Protein AF-A0A6J4L066-F1 (afdb_monomer)

pLDDT: mean 87.11, std 13.96, range [34.69, 97.56]

Structure (mmCIF, N/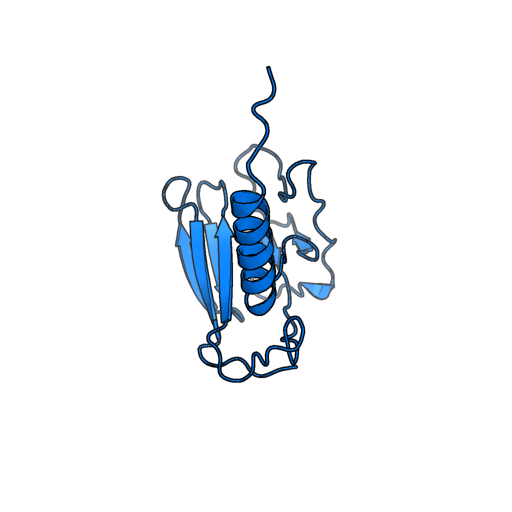CA/C/O backbone):
data_AF-A0A6J4L066-F1
#
_entry.id   AF-A0A6J4L066-F1
#
loop_
_atom_site.group_PDB
_atom_site.id
_atom_site.type_symbol
_atom_site.label_atom_id
_atom_site.label_alt_id
_atom_site.label_comp_id
_atom_site.label_asym_id
_atom_site.label_entity_id
_atom_site.label_seq_id
_atom_site.pdbx_PDB_ins_code
_atom_site.Cartn_x
_atom_site.Cartn_y
_atom_site.Cartn_z
_atom_site.occupancy
_atom_site.B_iso_or_equiv
_atom_site.auth_seq_id
_atom_site.auth_comp_id
_atom_site.auth_asym_id
_atom_site.auth_atom_id
_atom_site.pdbx_PDB_model_num
ATOM 1 N N . MET A 1 1 ? 0.207 39.015 -2.445 1.00 34.69 1 MET A N 1
ATOM 2 C CA . MET A 1 1 ? -1.088 39.272 -1.780 1.00 34.69 1 MET A CA 1
ATOM 3 C C . MET A 1 1 ? -1.574 37.944 -1.227 1.00 34.69 1 MET A C 1
ATOM 5 O O . MET A 1 1 ? -2.080 37.131 -1.986 1.00 34.69 1 MET A O 1
ATOM 9 N N . SER A 1 2 ? -1.302 37.670 0.048 1.00 44.25 2 SER A N 1
ATOM 10 C CA . SER A 1 2 ? -1.732 36.430 0.701 1.00 44.25 2 SER A CA 1
ATOM 11 C C . SER A 1 2 ? -3.169 36.623 1.165 1.00 44.25 2 SER A C 1
ATOM 13 O O . SER A 1 2 ? -3.417 37.445 2.044 1.00 44.25 2 SER A O 1
ATOM 15 N N . ALA A 1 3 ? -4.117 35.931 0.535 1.00 47.22 3 ALA A N 1
ATOM 16 C CA . ALA A 1 3 ? -5.494 35.919 1.004 1.0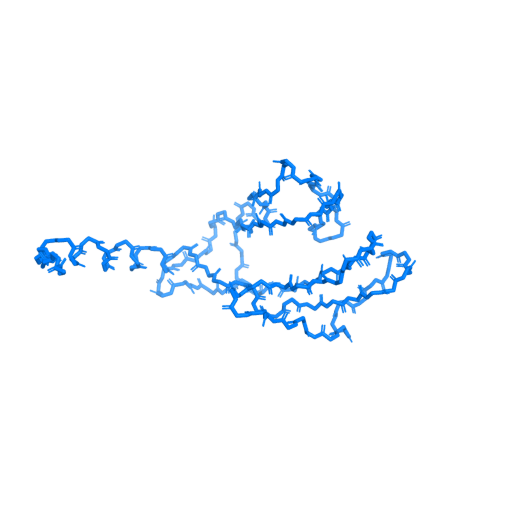0 47.22 3 ALA A CA 1
ATOM 17 C C . ALA A 1 3 ? -5.521 35.301 2.410 1.00 47.22 3 ALA A C 1
ATOM 19 O O . ALA A 1 3 ? -5.076 34.171 2.614 1.00 47.22 3 ALA A O 1
ATOM 20 N N . SER A 1 4 ? -5.995 36.070 3.385 1.00 54.59 4 SER A N 1
ATOM 21 C CA . SER A 1 4 ? -6.226 35.624 4.753 1.00 54.59 4 SER A CA 1
ATOM 22 C C . SER A 1 4 ? -7.329 34.567 4.746 1.00 54.59 4 SER A C 1
ATOM 24 O O . SER A 1 4 ? -8.495 34.857 4.488 1.00 54.59 4 SER A O 1
ATOM 26 N N . VAL A 1 5 ? -6.938 33.319 4.992 1.00 55.41 5 VAL A N 1
ATOM 27 C CA . VAL A 1 5 ? -7.853 32.179 5.078 1.00 55.41 5 VAL A CA 1
ATOM 28 C C . VAL A 1 5 ? -8.719 32.327 6.332 1.00 55.41 5 VAL A C 1
ATOM 30 O O . VAL A 1 5 ? -8.214 32.549 7.432 1.00 55.41 5 VAL A O 1
ATOM 33 N N . SER A 1 6 ? -10.035 32.222 6.162 1.00 55.47 6 SER A N 1
ATOM 34 C CA . SER A 1 6 ? -11.039 32.409 7.212 1.00 55.47 6 SER A CA 1
ATOM 35 C C . SER A 1 6 ? -10.876 31.395 8.363 1.00 55.47 6 SER A C 1
ATOM 37 O O . SER A 1 6 ? -10.497 30.245 8.122 1.00 55.47 6 SER A O 1
ATOM 39 N N . PRO A 1 7 ? -11.248 31.737 9.611 1.00 57.25 7 PRO A N 1
ATOM 40 C CA . PRO A 1 7 ? -11.129 30.831 10.762 1.00 57.25 7 PRO A CA 1
ATOM 41 C C . PRO A 1 7 ? -11.963 29.540 10.635 1.00 57.25 7 PRO A C 1
ATOM 43 O O . PRO A 1 7 ? -11.574 28.503 11.169 1.00 57.25 7 PRO A O 1
ATOM 46 N N . ALA A 1 8 ? -13.065 29.556 9.875 1.00 60.62 8 ALA A N 1
ATOM 47 C CA . ALA A 1 8 ? -13.871 28.362 9.600 1.00 60.62 8 ALA A CA 1
ATOM 48 C C . ALA A 1 8 ? -13.115 27.300 8.771 1.00 60.62 8 ALA A C 1
ATOM 50 O O . ALA A 1 8 ? -13.224 26.106 9.044 1.00 60.62 8 ALA A O 1
ATOM 51 N N . SER A 1 9 ? -12.298 27.725 7.802 1.00 62.34 9 SER A N 1
ATOM 52 C CA . SER A 1 9 ? -11.484 26.840 6.953 1.00 62.34 9 SER A CA 1
ATOM 53 C C . SER A 1 9 ? -10.377 26.124 7.735 1.00 62.34 9 SER A C 1
ATOM 55 O O . SER A 1 9 ? -10.104 24.954 7.473 1.00 62.34 9 SER A O 1
ATOM 57 N N . ASN A 1 10 ? -9.794 26.778 8.747 1.00 66.25 10 ASN A N 1
ATOM 58 C CA . ASN A 1 10 ? -8.767 26.163 9.597 1.00 66.25 10 ASN A CA 1
ATOM 59 C C . ASN A 1 10 ? -9.331 25.003 10.437 1.00 66.25 10 ASN A C 1
ATOM 61 O O . ASN A 1 10 ? -8.661 23.984 10.607 1.00 66.25 10 ASN A O 1
ATOM 65 N N . ASN A 1 11 ? -10.584 25.110 10.891 1.00 82.38 11 ASN A N 1
ATOM 66 C CA . ASN A 1 11 ? -11.250 24.044 11.643 1.00 82.38 11 ASN A CA 1
ATOM 67 C C . ASN A 1 11 ? -11.562 22.814 10.778 1.00 82.38 11 ASN A C 1
ATOM 69 O O . ASN A 1 11 ? -11.467 21.687 11.266 1.00 82.38 11 ASN A O 1
ATOM 73 N N . ILE A 1 12 ? -11.890 23.004 9.495 1.00 91.44 12 ILE A N 1
ATOM 74 C CA . ILE A 1 12 ? -12.147 21.890 8.570 1.00 91.44 12 ILE A CA 1
ATOM 75 C C . ILE A 1 12 ? -10.853 21.122 8.297 1.00 91.44 12 ILE A C 1
ATOM 77 O O . ILE A 1 12 ? -10.830 19.910 8.485 1.00 91.44 12 ILE A O 1
ATOM 81 N N . SER A 1 13 ? -9.763 21.805 7.933 1.00 91.25 13 SER A N 1
ATOM 82 C CA . SER A 1 13 ? -8.478 21.144 7.658 1.00 91.25 13 SER A CA 1
ATOM 83 C C . SER A 1 13 ? -7.951 20.374 8.869 1.00 91.25 13 SER A C 1
ATOM 85 O O . SER A 1 13 ? -7.535 19.225 8.732 1.00 91.25 13 SER A O 1
ATOM 87 N N . ALA A 1 14 ? -8.037 20.961 10.067 1.00 91.19 14 ALA A N 1
ATOM 88 C CA . ALA A 1 14 ? -7.643 20.287 11.303 1.00 91.19 14 ALA A CA 1
ATOM 89 C C . ALA A 1 14 ? -8.518 19.057 11.599 1.00 91.19 14 ALA A C 1
ATOM 91 O O . ALA A 1 14 ? -8.012 18.019 12.026 1.00 91.19 14 ALA A O 1
ATOM 92 N N . THR A 1 15 ? -9.825 19.146 11.338 1.00 93.81 15 THR A N 1
ATOM 93 C CA . THR A 1 15 ? -10.750 18.019 11.521 1.00 93.81 15 THR A CA 1
ATOM 94 C C . THR A 1 15 ? -10.476 16.904 10.516 1.00 93.81 15 THR A C 1
ATOM 96 O O . THR A 1 15 ? -10.421 15.741 10.903 1.00 93.81 15 THR A O 1
ATOM 99 N N . VAL A 1 16 ? -10.250 17.238 9.243 1.00 94.06 16 VAL A N 1
ATOM 100 C CA . VAL A 1 16 ? -9.897 16.266 8.197 1.00 94.06 16 VAL A CA 1
ATOM 101 C C . VAL A 1 16 ? -8.599 15.550 8.545 1.00 94.06 16 VAL A C 1
ATOM 103 O O . VAL A 1 16 ? -8.537 14.328 8.456 1.00 94.06 16 VAL A O 1
ATOM 106 N N . GLU A 1 17 ? -7.584 16.287 8.991 1.00 93.44 17 GLU A N 1
ATOM 107 C CA . GLU A 1 17 ? -6.307 15.705 9.395 1.00 93.44 17 GLU A CA 1
ATOM 108 C C . GLU A 1 17 ? -6.459 14.795 10.619 1.00 93.44 17 GLU A C 1
ATOM 110 O O . GLU A 1 17 ? -5.933 13.682 10.637 1.00 93.44 17 GLU A O 1
ATOM 115 N N . LYS A 1 18 ? -7.257 15.211 11.611 1.00 93.81 18 LYS A N 1
ATOM 116 C CA . LYS A 1 18 ? -7.599 14.364 12.756 1.00 93.81 18 LYS A CA 1
ATOM 117 C C . LYS A 1 18 ? -8.258 13.060 12.305 1.00 93.81 18 LYS A C 1
ATOM 119 O O . LYS A 1 18 ? -7.834 12.003 12.748 1.00 93.81 18 LYS A O 1
ATOM 124 N N . LEU A 1 19 ? -9.265 13.120 11.432 1.00 94.81 19 LEU A N 1
ATOM 125 C CA . LEU A 1 19 ? -9.974 11.932 10.942 1.00 94.81 19 LEU A CA 1
ATOM 126 C C . LEU A 1 19 ? -9.074 11.026 10.093 1.00 94.81 19 LEU A C 1
ATOM 128 O O . LEU A 1 19 ? -9.138 9.805 10.222 1.00 94.81 19 LEU A O 1
ATOM 132 N N . ARG A 1 20 ? -8.201 11.612 9.265 1.00 95.12 20 ARG A N 1
ATOM 133 C CA . ARG A 1 20 ? -7.229 10.871 8.453 1.00 95.12 20 ARG A CA 1
ATOM 134 C C . ARG A 1 20 ? -6.326 10.011 9.333 1.00 95.12 20 ARG A C 1
ATOM 136 O O . ARG A 1 20 ? -6.204 8.814 9.090 1.00 95.12 20 ARG A O 1
ATOM 143 N N . ARG A 1 21 ? -5.787 10.590 10.406 1.00 95.25 21 ARG A N 1
ATOM 144 C CA . ARG A 1 21 ? -4.906 9.894 11.357 1.00 95.25 21 ARG A CA 1
ATOM 145 C C . ARG A 1 21 ? -5.562 8.712 12.072 1.00 95.25 21 ARG A C 1
ATOM 147 O O . ARG A 1 21 ? -4.859 7.801 12.480 1.00 95.25 21 ARG A O 1
ATOM 154 N N . LEU A 1 22 ? -6.891 8.67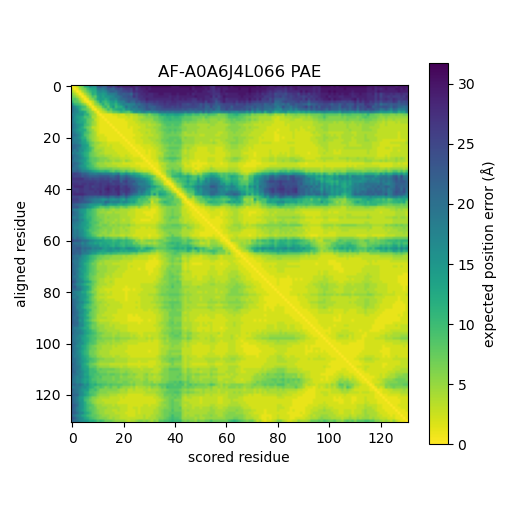7 12.193 1.00 95.75 22 LEU A N 1
ATOM 155 C CA . LEU A 1 22 ? -7.602 7.537 12.795 1.00 95.75 22 LEU A CA 1
ATOM 156 C C . LEU A 1 22 ? -7.663 6.303 11.877 1.00 95.75 22 LEU A C 1
ATOM 158 O O . LEU A 1 22 ? -8.101 5.246 12.316 1.00 95.75 22 LEU A O 1
ATOM 162 N N . SER A 1 23 ? -7.279 6.430 10.601 1.00 92.75 23 SER A N 1
ATOM 163 C CA . SER A 1 23 ? -7.448 5.367 9.597 1.00 92.75 23 SER A CA 1
ATOM 164 C C . SER A 1 23 ? -6.269 5.181 8.641 1.00 92.75 23 SER A C 1
ATOM 166 O O . SER A 1 23 ? -6.272 4.228 7.866 1.00 92.75 23 SER A O 1
ATOM 168 N N . GLN A 1 24 ? -5.277 6.075 8.661 1.00 95.25 24 GLN A N 1
ATOM 169 C CA . GLN A 1 24 ? -4.148 6.065 7.731 1.00 95.25 24 GLN A CA 1
ATOM 170 C C . GLN A 1 24 ? -2.828 6.234 8.473 1.00 95.25 24 GLN A C 1
ATOM 172 O O . GLN A 1 24 ? -2.728 7.015 9.419 1.00 95.25 24 GLN A O 1
ATOM 177 N N . VAL A 1 25 ? -1.814 5.524 7.985 1.00 94.69 25 VAL A N 1
ATOM 178 C CA . VAL A 1 25 ? -0.426 5.615 8.433 1.00 94.69 25 VAL A CA 1
ATOM 179 C C . VAL A 1 25 ? 0.453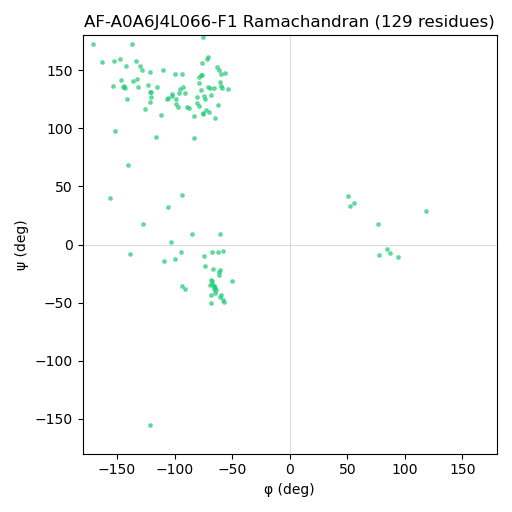 5.729 7.198 1.00 94.69 25 VAL A C 1
ATOM 181 O O . VAL A 1 25 ? 0.242 5.018 6.215 1.00 94.69 25 VAL A O 1
ATOM 184 N N . GLU A 1 26 ? 1.423 6.633 7.247 1.00 93.94 26 GLU A N 1
ATOM 185 C CA . GLU A 1 26 ? 2.476 6.709 6.240 1.00 93.94 26 GLU A CA 1
ATOM 186 C C . GLU A 1 26 ? 3.468 5.567 6.451 1.00 93.94 26 GLU A C 1
ATOM 188 O O . GLU A 1 26 ? 3.973 5.359 7.553 1.00 93.94 26 GLU A O 1
ATOM 193 N N . VAL A 1 27 ? 3.726 4.815 5.385 1.00 94.69 27 VAL A N 1
ATOM 194 C CA . VAL A 1 27 ? 4.544 3.595 5.413 1.00 94.69 27 VAL A CA 1
ATOM 195 C C . VAL A 1 27 ? 5.658 3.609 4.368 1.00 94.69 27 VAL A C 1
ATOM 197 O O . VAL A 1 27 ? 6.189 2.569 3.992 1.00 94.69 27 VAL A O 1
ATOM 200 N N . GLN A 1 28 ? 5.987 4.787 3.837 1.00 93.81 28 GLN A N 1
ATOM 201 C CA . GLN A 1 28 ? 7.069 4.970 2.871 1.00 93.81 28 GLN A CA 1
ATOM 202 C C . GLN A 1 28 ? 8.440 4.727 3.516 1.00 93.81 28 GLN A C 1
ATOM 204 O O . GLN A 1 28 ? 9.364 4.272 2.847 1.00 93.81 28 GLN A O 1
ATOM 209 N N . SER A 1 29 ? 8.583 4.998 4.814 1.00 92.06 29 SER A N 1
ATOM 210 C CA . SER A 1 29 ? 9.769 4.608 5.574 1.00 92.06 29 SER A CA 1
ATOM 2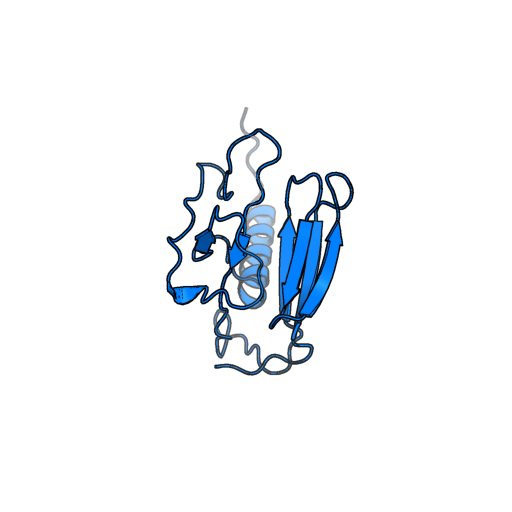11 C C . SER A 1 29 ? 9.735 3.111 5.890 1.00 92.06 29 SER A C 1
ATOM 213 O O . SER A 1 29 ? 8.671 2.550 6.115 1.00 92.06 29 SER A O 1
ATOM 215 N N . GLY A 1 30 ? 10.902 2.462 5.915 1.00 91.56 30 GLY A N 1
ATOM 216 C CA . GLY A 1 30 ? 11.029 1.055 6.325 1.00 91.56 30 GLY A CA 1
ATOM 217 C C . GLY A 1 30 ? 10.996 0.030 5.189 1.00 91.56 30 GLY A C 1
ATOM 218 O O . GLY A 1 30 ? 11.381 -1.120 5.412 1.00 91.56 30 GLY A O 1
ATOM 219 N N . TRP A 1 31 ? 10.645 0.440 3.966 1.00 94.62 31 TRP A N 1
ATOM 220 C CA . TRP A 1 31 ? 10.850 -0.393 2.782 1.00 94.62 31 TRP A CA 1
ATOM 221 C C . TRP A 1 31 ? 12.322 -0.730 2.617 1.00 94.62 31 TRP A C 1
ATOM 223 O O . TRP A 1 31 ? 13.193 0.131 2.729 1.00 94.62 31 TRP A O 1
ATOM 233 N N . ARG A 1 32 ? 12.598 -1.993 2.327 1.00 92.94 32 ARG A N 1
ATOM 234 C CA . ARG A 1 32 ? 13.934 -2.492 2.032 1.00 92.94 32 ARG A CA 1
ATOM 235 C C . ARG A 1 32 ? 14.030 -2.859 0.569 1.00 92.94 32 ARG A C 1
ATOM 237 O O . ARG A 1 32 ? 13.026 -3.251 -0.025 1.00 92.94 32 ARG A O 1
ATOM 244 N N . PHE A 1 33 ? 15.223 -2.740 0.004 1.00 90.88 33 PHE A N 1
ATOM 245 C CA . PHE A 1 33 ? 15.421 -2.935 -1.424 1.00 90.88 33 PHE A CA 1
ATOM 246 C C . PHE A 1 33 ? 16.559 -3.891 -1.751 1.00 90.88 33 PHE A C 1
ATOM 248 O O . PHE A 1 33 ? 17.529 -4.023 -1.004 1.00 90.88 33 PHE A O 1
ATOM 255 N N . CYS A 1 34 ? 16.448 -4.525 -2.912 1.00 86.00 34 CYS A N 1
ATOM 256 C CA . CYS A 1 34 ? 17.529 -5.286 -3.508 1.00 86.00 34 CYS A CA 1
ATOM 257 C C . CYS A 1 34 ? 17.507 -5.141 -5.025 1.00 86.00 34 CYS A C 1
ATOM 259 O O . CYS A 1 34 ? 16.450 -5.215 -5.651 1.00 86.00 34 CYS A O 1
ATOM 261 N N . ASP A 1 35 ? 18.698 -4.948 -5.580 1.00 72.69 35 ASP A N 1
ATOM 262 C CA . ASP A 1 35 ? 18.975 -4.789 -7.010 1.00 72.69 35 ASP A CA 1
ATOM 263 C C . ASP A 1 35 ? 19.636 -6.060 -7.583 1.00 72.69 35 ASP A C 1
ATOM 265 O O . ASP A 1 35 ? 20.528 -6.016 -8.422 1.00 72.69 35 ASP A O 1
ATOM 269 N N . SER A 1 36 ? 19.295 -7.233 -7.039 1.00 64.62 36 SER A N 1
ATOM 270 C CA . SER A 1 36 ? 19.822 -8.494 -7.560 1.00 64.62 36 SER A CA 1
ATOM 271 C C . SER A 1 36 ? 18.886 -9.058 -8.621 1.00 64.62 36 SER A C 1
ATOM 273 O O . SER A 1 36 ? 17.724 -9.306 -8.309 1.00 64.62 36 SER A O 1
ATOM 275 N N . ASP A 1 37 ? 19.417 -9.430 -9.787 1.00 61.78 37 ASP A N 1
ATOM 276 C CA . ASP A 1 37 ? 18.744 -10.245 -10.823 1.00 61.78 37 ASP A CA 1
ATOM 277 C C . ASP A 1 37 ? 18.331 -11.662 -10.343 1.00 61.78 37 ASP A C 1
ATOM 279 O O . ASP A 1 37 ? 17.938 -12.523 -11.132 1.00 61.78 37 ASP A O 1
ATOM 283 N N . SER A 1 38 ? 18.440 -11.951 -9.043 1.00 56.84 38 SER A N 1
ATOM 284 C CA . SER A 1 38 ? 18.141 -13.262 -8.479 1.00 56.84 38 SER A CA 1
ATOM 285 C C . SER A 1 38 ? 16.624 -13.474 -8.367 1.00 56.84 38 SER A C 1
ATOM 287 O O . SER A 1 38 ? 15.921 -12.598 -7.858 1.00 56.84 38 SER A O 1
ATOM 289 N N . PRO A 1 39 ? 16.090 -14.629 -8.807 1.00 53.97 39 PRO A N 1
ATOM 290 C CA . PRO A 1 39 ? 14.658 -14.899 -8.779 1.00 53.97 39 PRO A CA 1
ATOM 291 C C . PRO A 1 39 ? 14.088 -14.863 -7.351 1.00 53.97 39 PRO A C 1
ATOM 293 O O . PRO A 1 39 ? 14.673 -15.384 -6.403 1.00 53.97 39 PRO A O 1
ATOM 296 N N . VAL A 1 40 ? 12.893 -14.276 -7.227 1.00 56.78 40 VAL A N 1
ATOM 297 C CA . VAL A 1 40 ? 12.157 -13.909 -5.993 1.00 56.78 40 VAL A CA 1
ATOM 298 C C . VAL A 1 40 ? 11.869 -15.078 -5.031 1.00 56.78 40 VAL A C 1
ATOM 300 O O . VAL A 1 40 ? 11.393 -14.868 -3.918 1.00 56.78 40 VAL A O 1
ATOM 303 N N . SER A 1 41 ? 12.179 -16.324 -5.397 1.00 54.44 41 SER A N 1
ATOM 304 C CA . SER A 1 41 ? 11.692 -17.532 -4.716 1.00 54.44 41 SER A CA 1
ATOM 305 C C . SER A 1 41 ? 12.207 -17.761 -3.287 1.00 54.44 41 SER A C 1
ATOM 307 O O . SER A 1 41 ? 11.734 -18.682 -2.628 1.00 54.44 41 SER A O 1
ATOM 309 N N . SER A 1 42 ? 13.148 -16.964 -2.772 1.00 53.31 42 SER A N 1
ATOM 310 C CA . SER A 1 42 ? 13.647 -17.122 -1.393 1.00 53.31 42 SER A CA 1
ATOM 311 C C . SER A 1 42 ? 14.245 -15.844 -0.804 1.00 53.31 42 SER A C 1
ATOM 313 O O . SER A 1 42 ? 15.288 -15.868 -0.146 1.00 53.31 42 SER A O 1
ATOM 315 N N . VAL A 1 43 ? 13.626 -14.701 -1.075 1.00 57.66 43 VAL A N 1
ATOM 316 C CA . VAL A 1 43 ? 14.104 -13.431 -0.538 1.00 57.66 43 VAL A CA 1
ATOM 317 C C . VAL A 1 43 ? 13.745 -13.315 0.944 1.00 57.66 43 VAL A C 1
ATOM 319 O O . VAL A 1 43 ? 12.584 -13.146 1.312 1.00 57.66 43 VAL A O 1
ATOM 322 N N . ASN A 1 44 ? 14.758 -13.325 1.807 1.00 67.69 44 ASN A N 1
ATOM 323 C CA . ASN A 1 44 ? 14.599 -12.865 3.180 1.00 67.69 44 ASN A CA 1
ATOM 324 C C . ASN A 1 44 ? 14.729 -11.333 3.214 1.00 67.69 44 ASN A C 1
ATOM 326 O O . ASN A 1 44 ? 15.834 -10.797 3.333 1.00 67.69 44 ASN A O 1
ATOM 330 N N . ILE A 1 45 ? 13.588 -10.643 3.092 1.00 73.75 45 ILE A N 1
ATOM 331 C CA . ILE A 1 45 ? 13.468 -9.171 3.071 1.00 73.75 45 ILE A CA 1
ATOM 332 C C . ILE A 1 45 ? 14.223 -8.533 4.252 1.00 73.75 45 ILE A C 1
ATOM 334 O O . ILE A 1 45 ? 14.779 -7.444 4.123 1.00 73.75 45 ILE A O 1
ATOM 338 N N . CYS A 1 46 ? 14.303 -9.220 5.398 1.00 68.69 46 CYS A N 1
ATOM 339 C CA . CYS A 1 46 ? 14.904 -8.705 6.629 1.00 68.69 46 CYS A CA 1
ATOM 340 C C . CYS A 1 46 ? 16.394 -8.344 6.504 1.00 68.69 46 CYS A C 1
ATOM 342 O O . CYS A 1 46 ? 16.883 -7.536 7.294 1.00 68.69 46 CYS A O 1
ATOM 344 N N . ASN A 1 47 ? 17.111 -8.899 5.523 1.00 81.94 47 ASN A N 1
ATOM 345 C CA . ASN A 1 47 ? 18.546 -8.656 5.341 1.00 81.94 47 ASN A CA 1
ATOM 346 C C . ASN A 1 47 ? 18.862 -7.534 4.343 1.00 81.94 47 ASN A C 1
ATOM 348 O O . ASN A 1 47 ? 20.021 -7.157 4.188 1.00 81.94 47 ASN A O 1
ATOM 35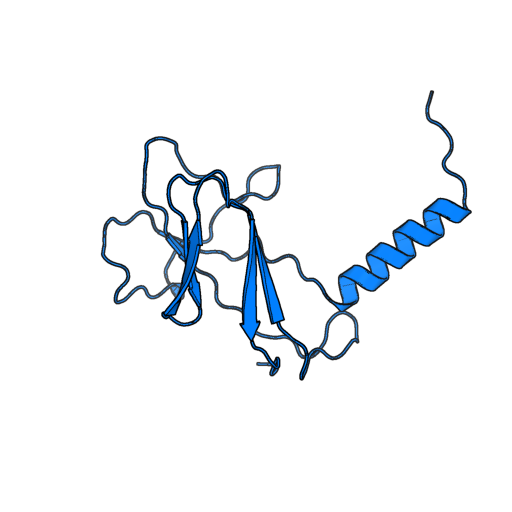2 N N . TRP A 1 48 ? 17.856 -7.001 3.658 1.00 88.62 48 TRP A N 1
ATOM 353 C CA . TRP A 1 48 ? 18.046 -5.963 2.652 1.00 88.62 48 TRP A CA 1
ATOM 354 C C . TRP A 1 48 ? 18.281 -4.584 3.275 1.00 88.62 48 TRP A C 1
ATOM 356 O O . TRP A 1 48 ? 17.691 -4.288 4.317 1.00 88.62 48 TRP A O 1
ATOM 366 N N . PRO A 1 49 ? 19.108 -3.717 2.669 1.00 90.94 49 PRO A N 1
ATOM 367 C CA . PRO A 1 49 ? 19.226 -2.333 3.111 1.00 90.94 49 PRO A CA 1
ATOM 368 C C . PRO A 1 49 ? 17.873 -1.615 3.022 1.00 90.94 49 PRO A C 1
ATOM 370 O O . PRO A 1 49 ? 17.059 -1.892 2.141 1.00 90.94 49 PRO A O 1
ATOM 373 N N . VAL A 1 50 ? 17.631 -0.690 3.951 1.00 92.88 50 VAL A N 1
ATOM 374 C CA . VAL A 1 50 ? 16.455 0.191 3.905 1.00 92.88 50 VAL A CA 1
ATOM 375 C C . VAL A 1 50 ? 16.629 1.166 2.742 1.00 92.88 50 VAL A C 1
ATOM 377 O O . VAL A 1 50 ? 17.708 1.722 2.554 1.00 92.88 50 VAL A O 1
ATOM 380 N N . ALA A 1 51 ? 15.576 1.348 1.954 1.00 93.44 51 ALA A N 1
ATOM 381 C CA . ALA A 1 51 ? 15.560 2.259 0.826 1.00 93.44 51 ALA A CA 1
ATOM 382 C C . ALA A 1 51 ? 15.558 3.714 1.305 1.00 93.44 51 ALA A C 1
ATOM 384 O O . ALA A 1 51 ? 14.815 4.084 2.218 1.00 93.44 51 ALA A O 1
ATOM 385 N N . GLU A 1 52 ? 16.379 4.547 0.673 1.00 93.50 52 GLU A N 1
ATOM 386 C CA . GLU A 1 52 ? 16.408 5.976 0.964 1.00 93.50 52 GLU A CA 1
ATOM 387 C C . GLU A 1 52 ? 15.247 6.700 0.277 1.00 93.50 52 GLU A C 1
ATOM 389 O O . GLU A 1 52 ? 14.918 6.452 -0.887 1.00 93.50 52 GLU A O 1
ATOM 394 N N . LEU A 1 53 ? 14.638 7.633 1.009 1.00 94.88 53 LEU A N 1
ATOM 395 C CA . LEU A 1 53 ? 13.605 8.514 0.479 1.00 94.88 53 LEU A CA 1
ATOM 396 C C . LEU A 1 53 ? 14.237 9.806 -0.035 1.00 94.88 53 LEU A C 1
ATOM 398 O O . LEU A 1 53 ? 15.061 10.425 0.636 1.00 94.88 53 LEU A O 1
ATOM 402 N N . ASN A 1 54 ? 13.812 10.253 -1.214 1.00 93.69 54 ASN A N 1
ATOM 403 C CA . ASN A 1 54 ? 14.211 11.551 -1.747 1.00 93.69 54 ASN A CA 1
ATOM 404 C C . ASN A 1 54 ? 13.465 12.709 -1.048 1.00 93.69 54 ASN A C 1
ATOM 406 O O . ASN A 1 54 ? 12.569 12.502 -0.231 1.00 93.69 54 ASN A O 1
ATOM 410 N N . GLY A 1 55 ? 13.766 13.958 -1.425 1.00 93.12 55 GLY A N 1
ATOM 411 C CA . GLY A 1 55 ? 13.119 15.152 -0.853 1.00 93.12 55 GLY A CA 1
ATOM 412 C C . GLY A 1 55 ? 11.601 15.272 -1.079 1.00 93.12 55 GLY A C 1
ATOM 413 O O . GLY A 1 55 ? 10.985 16.186 -0.541 1.00 93.12 55 GLY A O 1
ATOM 414 N N . LYS A 1 56 ? 10.993 14.376 -1.869 1.00 91.69 56 LYS A N 1
ATOM 415 C CA . LYS A 1 56 ? 9.538 14.253 -2.058 1.00 91.69 56 LYS A CA 1
ATOM 416 C C . LYS A 1 56 ? 8.933 13.068 -1.291 1.00 91.69 56 LYS A C 1
ATOM 418 O O . LYS A 1 56 ? 7.741 12.825 -1.421 1.00 91.69 56 LYS A O 1
ATOM 423 N N . GLY A 1 57 ? 9.732 12.326 -0.522 1.00 92.12 57 GLY A N 1
ATOM 424 C CA . GLY A 1 57 ? 9.282 11.139 0.209 1.00 92.12 57 GLY A CA 1
ATOM 425 C C . GLY A 1 57 ? 9.111 9.894 -0.664 1.00 92.12 57 GLY A C 1
ATOM 426 O O . GLY A 1 57 ? 8.431 8.959 -0.252 1.00 92.12 57 GLY A O 1
ATOM 427 N N . HIS A 1 58 ? 9.691 9.867 -1.869 1.00 93.12 58 HIS A N 1
ATOM 428 C CA . HIS A 1 58 ? 9.637 8.699 -2.752 1.00 93.12 58 HIS A CA 1
ATOM 429 C C . HIS A 1 58 ? 10.925 7.884 -2.662 1.00 93.12 58 HIS A C 1
ATOM 431 O O . HIS A 1 58 ? 12.012 8.458 -2.558 1.00 93.12 58 HIS A O 1
ATOM 437 N N . ILE A 1 59 ? 10.806 6.567 -2.815 1.00 93.06 59 ILE A N 1
ATOM 438 C CA . ILE A 1 59 ? 11.945 5.693 -3.098 1.00 93.06 59 ILE A CA 1
ATOM 439 C C . ILE A 1 59 ? 12.310 5.905 -4.565 1.00 93.06 59 ILE A C 1
ATOM 441 O O . ILE A 1 59 ? 11.512 5.607 -5.451 1.00 93.06 59 ILE A O 1
ATOM 445 N N . ALA A 1 60 ? 13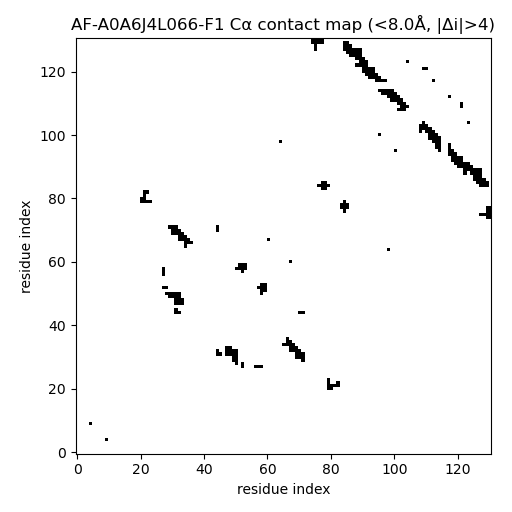.476 6.492 -4.819 1.00 88.75 60 ALA A N 1
ATOM 446 C CA . ALA A 1 60 ? 13.971 6.709 -6.173 1.00 88.75 60 ALA A CA 1
ATOM 447 C C . ALA A 1 60 ? 14.881 5.553 -6.591 1.00 88.75 60 ALA A C 1
ATOM 449 O O . ALA A 1 60 ? 15.619 5.017 -5.768 1.00 88.75 60 ALA A O 1
ATOM 450 N N . TRP A 1 61 ? 14.865 5.209 -7.874 1.00 86.38 61 TRP A N 1
ATOM 451 C CA . TRP A 1 61 ? 15.769 4.217 -8.447 1.00 86.38 61 TRP A CA 1
ATOM 452 C C . TRP A 1 61 ? 16.376 4.716 -9.760 1.00 86.38 61 TRP A C 1
ATOM 454 O O . TRP A 1 61 ? 15.832 5.646 -10.370 1.00 86.38 61 TRP A O 1
ATOM 464 N N . PRO A 1 62 ? 17.528 4.160 -10.178 1.00 81.12 62 PRO A N 1
ATOM 465 C CA . PRO A 1 62 ? 18.198 4.593 -11.393 1.00 81.12 62 PRO A CA 1
ATOM 466 C C . PRO A 1 62 ? 17.354 4.338 -12.647 1.00 81.12 62 PRO A C 1
ATOM 468 O O . PRO A 1 62 ? 16.529 3.427 -12.714 1.00 81.12 62 PRO A O 1
ATOM 471 N N . SER A 1 63 ? 17.582 5.149 -13.679 1.00 79.94 63 SER A N 1
ATOM 472 C CA . SER A 1 63 ? 17.029 4.896 -15.008 1.00 79.94 63 SER A CA 1
ATOM 473 C C . SER A 1 63 ? 17.729 3.706 -15.678 1.00 79.94 63 SER A C 1
ATOM 475 O O . SER A 1 63 ? 18.856 3.362 -15.335 1.00 79.94 63 SER A O 1
ATOM 477 N N . GLY A 1 64 ? 17.079 3.100 -16.680 1.00 80.50 64 GLY A N 1
ATOM 478 C CA . GLY A 1 64 ? 17.708 2.062 -17.513 1.00 80.50 64 GLY A CA 1
ATOM 479 C C . GLY A 1 64 ? 17.055 0.681 -17.482 1.00 80.50 64 GLY A C 1
ATOM 480 O O . GLY A 1 64 ? 17.752 -0.300 -17.707 1.00 80.50 64 GLY A O 1
ATOM 481 N N . LYS A 1 65 ? 15.736 0.594 -17.242 1.00 80.56 65 LYS A N 1
ATOM 482 C CA . LYS A 1 65 ? 14.973 -0.674 -17.211 1.00 80.56 65 LYS A CA 1
ATOM 483 C C . LYS A 1 65 ? 15.531 -1.701 -16.209 1.00 80.56 65 LYS A C 1
ATOM 485 O O . LYS A 1 65 ? 15.524 -2.898 -16.475 1.00 80.56 65 LYS A O 1
ATOM 490 N N . GLN A 1 66 ? 16.030 -1.226 -15.071 1.00 83.94 66 GLN A N 1
ATOM 491 C CA . GLN A 1 66 ? 16.493 -2.093 -13.989 1.00 83.94 66 GLN A CA 1
ATOM 492 C C . GLN A 1 66 ? 15.308 -2.633 -13.184 1.00 83.94 66 GLN A C 1
ATOM 494 O O . GLN A 1 66 ? 14.317 -1.926 -12.982 1.00 83.94 66 GLN A O 1
ATOM 499 N N . VAL A 1 67 ? 15.422 -3.882 -12.728 1.00 86.75 67 VAL A N 1
ATOM 500 C CA . VAL A 1 67 ? 14.432 -4.508 -11.850 1.00 86.75 67 VAL A CA 1
ATOM 501 C C . VAL A 1 67 ? 14.785 -4.175 -10.409 1.00 86.75 67 VAL A C 1
ATOM 503 O O . VAL A 1 67 ? 15.824 -4.584 -9.905 1.00 86.75 67 VAL A O 1
ATOM 506 N N . LEU A 1 68 ? 13.890 -3.461 -9.733 1.00 88.69 68 LEU A N 1
ATOM 507 C CA . LEU A 1 68 ? 14.011 -3.169 -8.312 1.00 88.69 68 LEU A CA 1
ATOM 508 C C . LEU A 1 68 ? 13.021 -4.019 -7.529 1.00 88.69 68 LEU A C 1
ATOM 510 O O . LEU A 1 68 ? 11.814 -3.945 -7.761 1.00 88.69 68 LEU A O 1
ATOM 514 N N . TYR A 1 69 ? 13.517 -4.749 -6.537 1.00 90.31 69 TYR A N 1
ATOM 515 C CA . TYR A 1 69 ? 12.651 -5.401 -5.568 1.00 90.31 69 TYR A CA 1
ATOM 516 C C . TYR A 1 69 ? 12.516 -4.546 -4.317 1.00 90.31 69 TYR A C 1
ATOM 518 O O . TYR A 1 69 ? 13.516 -4.116 -3.742 1.00 90.31 69 TYR A O 1
ATOM 526 N N . LEU A 1 70 ? 11.274 -4.338 -3.883 1.00 93.00 70 LEU A N 1
ATOM 527 C CA . LEU A 1 70 ? 10.927 -3.637 -2.653 1.00 93.00 70 LEU A CA 1
ATOM 528 C C . LEU A 1 70 ? 10.131 -4.567 -1.742 1.00 93.00 70 LEU A C 1
ATOM 530 O O . LEU A 1 70 ? 9.170 -5.200 -2.173 1.00 93.00 70 LEU A O 1
ATOM 534 N N . GLY A 1 71 ? 10.527 -4.639 -0.476 1.00 93.25 71 GLY A N 1
ATOM 535 C CA . GLY A 1 71 ? 9.861 -5.459 0.526 1.00 93.25 71 GLY A CA 1
ATOM 536 C C . GLY A 1 71 ? 9.693 -4.716 1.842 1.00 93.25 71 GLY A C 1
ATOM 537 O O . GLY A 1 71 ? 10.590 -4.000 2.286 1.00 93.25 71 GLY A O 1
ATOM 538 N N . GLN A 1 72 ? 8.548 -4.911 2.486 1.00 93.81 72 GLN A N 1
ATOM 539 C CA . GLN A 1 72 ? 8.278 -4.404 3.824 1.00 93.81 72 GLN A CA 1
ATOM 540 C C . GLN A 1 72 ? 7.382 -5.385 4.579 1.00 93.81 72 GLN A C 1
ATOM 542 O O . GLN A 1 72 ? 6.465 -5.969 4.006 1.00 93.81 72 GLN A O 1
ATOM 547 N N . GLN A 1 73 ? 7.651 -5.547 5.873 1.00 92.88 73 GLN A N 1
ATOM 548 C CA . GLN A 1 73 ? 6.792 -6.278 6.794 1.00 92.88 73 GLN A CA 1
ATOM 549 C C . GLN A 1 73 ? 6.001 -5.276 7.632 1.00 92.88 73 GLN A C 1
ATOM 551 O O . GLN A 1 73 ? 6.582 -4.383 8.248 1.00 92.88 73 GLN A O 1
ATOM 556 N N . PHE A 1 74 ? 4.682 -5.444 7.669 1.00 93.06 74 PHE A N 1
ATOM 557 C CA . PHE A 1 74 ? 3.789 -4.627 8.481 1.00 93.06 74 PHE A CA 1
ATOM 558 C C . PHE A 1 74 ? 3.379 -5.390 9.735 1.00 93.06 74 PHE A C 1
ATOM 560 O O . PHE A 1 74 ? 2.914 -6.522 9.638 1.00 93.06 74 PHE A O 1
ATOM 567 N N . VAL A 1 75 ? 3.529 -4.749 10.891 1.00 94.00 75 VAL A N 1
ATOM 568 C CA . VAL A 1 75 ? 2.926 -5.189 12.155 1.00 94.00 75 VAL A CA 1
ATOM 569 C C . VAL A 1 75 ? 1.669 -4.357 12.358 1.00 94.00 75 VAL A C 1
ATOM 571 O O . VAL A 1 75 ? 1.733 -3.126 12.302 1.00 94.00 75 VAL A O 1
ATOM 574 N N . ILE A 1 76 ? 0.524 -5.008 12.550 1.00 95.81 76 ILE A N 1
ATOM 575 C CA . ILE A 1 76 ? -0.749 -4.299 12.691 1.00 95.81 76 ILE A CA 1
ATOM 576 C C . ILE A 1 76 ? -0.831 -3.753 14.127 1.00 95.81 76 ILE A C 1
ATOM 578 O O . ILE A 1 76 ? -0.792 -4.545 15.070 1.00 95.81 76 ILE A O 1
ATOM 582 N N . PRO A 1 77 ? -0.929 -2.425 14.336 1.00 95.38 77 PRO A N 1
ATOM 583 C CA . PRO A 1 77 ? -1.046 -1.866 15.681 1.00 95.38 77 PRO A CA 1
ATOM 584 C C . PRO A 1 77 ? -2.424 -2.177 16.276 1.00 95.38 77 PRO A C 1
ATOM 586 O O . PRO A 1 77 ? -3.373 -2.413 15.541 1.00 95.38 77 PRO A O 1
ATOM 589 N N . ASP A 1 78 ? -2.586 -2.094 17.597 1.00 96.44 78 ASP A N 1
ATOM 590 C CA . ASP A 1 78 ? -3.909 -2.266 18.225 1.00 96.44 78 ASP A CA 1
ATOM 591 C C . ASP A 1 78 ? -4.895 -1.148 17.851 1.00 96.44 78 ASP A C 1
ATOM 593 O O . ASP A 1 78 ? -6.106 -1.355 17.721 1.00 96.44 78 ASP A O 1
ATOM 597 N N . ASN A 1 79 ? -4.375 0.072 17.707 1.00 96.88 79 ASN A N 1
ATOM 598 C CA . ASN A 1 79 ? -5.155 1.267 17.431 1.00 96.88 79 ASN A CA 1
ATOM 599 C C . ASN A 1 79 ? -4.338 2.321 16.675 1.00 96.88 79 ASN A C 1
ATOM 601 O O . ASN A 1 79 ? -3.112 2.363 16.772 1.00 96.88 79 ASN A O 1
ATOM 605 N N . LEU A 1 80 ? -5.040 3.220 15.986 1.00 96.25 80 LEU A N 1
ATOM 606 C CA . LEU A 1 80 ? -4.485 4.455 15.438 1.00 96.25 80 LEU A CA 1
ATOM 607 C C . LEU A 1 80 ? -5.071 5.639 16.200 1.00 96.25 80 LEU A C 1
ATOM 609 O O . LEU A 1 80 ? -6.266 5.917 16.115 1.00 96.25 80 LEU A O 1
ATOM 613 N N . HIS A 1 81 ? -4.232 6.328 16.975 1.00 95.12 81 HIS A N 1
ATOM 614 C CA . HIS A 1 81 ? -4.647 7.468 17.802 1.00 95.12 81 HIS A CA 1
ATOM 615 C C . HIS A 1 81 ? -5.878 7.170 18.686 1.00 95.12 81 HIS A C 1
ATOM 617 O O . HIS A 1 81 ? -6.783 7.995 18.816 1.00 95.12 81 HIS A O 1
ATOM 623 N N . GLY A 1 82 ? -5.917 5.980 19.292 1.00 95.31 82 GLY A N 1
ATOM 624 C CA . GLY A 1 82 ? -7.007 5.521 20.155 1.00 95.31 82 GLY A CA 1
ATOM 625 C C . GLY A 1 82 ? -8.197 4.899 19.420 1.00 95.31 82 GLY A C 1
ATOM 626 O O . GLY A 1 82 ? -9.104 4.398 20.080 1.00 95.31 82 GLY A O 1
ATOM 627 N N . TYR A 1 83 ? -8.210 4.893 18.083 1.00 96.19 83 TYR A N 1
ATOM 628 C CA . TYR A 1 83 ? -9.247 4.219 17.304 1.00 96.19 83 TYR A CA 1
ATOM 629 C C . TYR A 1 83 ? -8.857 2.757 17.027 1.00 96.19 83 TYR A C 1
ATOM 631 O O . TYR A 1 83 ? -7.824 2.531 16.391 1.00 96.19 83 TYR A O 1
ATOM 639 N N . PRO A 1 84 ? -9.630 1.762 17.501 1.00 96.56 84 PRO A N 1
ATOM 640 C CA . PRO A 1 84 ? -9.282 0.352 17.348 1.00 96.56 84 PRO A CA 1
ATOM 641 C C . PRO A 1 84 ? -9.315 -0.063 15.876 1.00 96.56 84 PRO A C 1
ATOM 643 O O . PRO A 1 84 ? -10.262 0.263 15.161 1.00 96.56 84 PRO A O 1
ATOM 646 N N . VAL A 1 85 ? -8.296 -0.803 15.431 1.00 96.31 85 VAL A N 1
ATOM 647 C CA . VAL A 1 85 ? -8.223 -1.264 14.029 1.00 96.31 85 VAL A CA 1
ATOM 648 C C . VAL A 1 85 ? -8.677 -2.704 13.829 1.00 96.31 85 VAL A C 1
ATOM 650 O O . VAL A 1 85 ? -8.890 -3.116 12.691 1.00 96.31 85 VAL A O 1
ATOM 653 N N . VAL A 1 86 ? -8.837 -3.471 14.909 1.00 97.38 86 VAL A N 1
ATOM 654 C CA . VAL A 1 86 ? -9.282 -4.867 14.844 1.00 97.38 86 VAL A CA 1
ATOM 655 C C . VAL A 1 86 ? -10.590 -4.997 14.055 1.00 97.38 86 VAL A C 1
ATOM 657 O O . VAL A 1 86 ? -11.525 -4.217 14.231 1.00 97.38 86 VAL A O 1
ATOM 660 N N . GLY A 1 87 ? -10.650 -5.971 13.150 1.00 97.50 87 GLY A N 1
ATOM 661 C CA . GLY A 1 87 ? -11.817 -6.224 12.304 1.00 97.50 87 GLY A CA 1
ATOM 662 C C . GLY A 1 87 ? -11.985 -5.274 11.113 1.00 97.50 87 GLY A C 1
ATOM 663 O O . GLY A 1 87 ? -12.820 -5.535 10.249 1.00 97.50 87 GLY A O 1
ATOM 664 N N . LEU A 1 88 ? -11.203 -4.193 11.018 1.00 96.88 88 LEU A N 1
ATOM 665 C CA . LEU A 1 88 ? -11.263 -3.284 9.872 1.00 96.88 88 LEU A CA 1
ATOM 666 C C . LEU A 1 88 ? -10.560 -3.877 8.650 1.00 96.88 88 LEU A C 1
ATOM 668 O O . LEU A 1 88 ? -9.643 -4.688 8.758 1.00 96.88 88 LEU A O 1
ATOM 672 N N . ARG A 1 89 ? -10.950 -3.415 7.462 1.00 97.38 89 ARG A N 1
ATOM 673 C CA . ARG A 1 89 ? -10.234 -3.737 6.227 1.00 97.38 89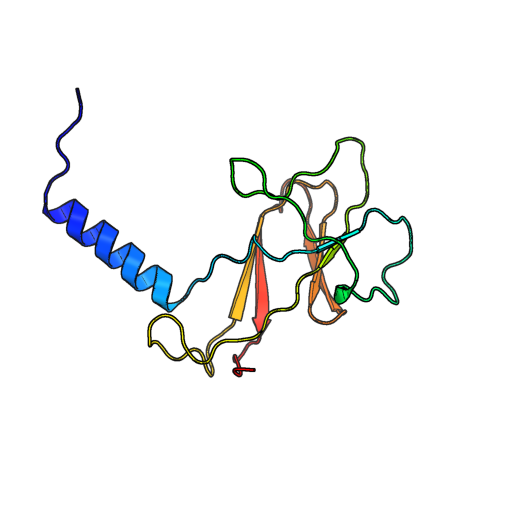 ARG A CA 1
ATOM 674 C C . ARG A 1 89 ? -8.917 -2.960 6.171 1.00 97.38 89 ARG A C 1
ATOM 676 O O . ARG A 1 89 ? -8.933 -1.732 6.219 1.00 97.38 89 ARG A O 1
ATOM 683 N N . LEU A 1 90 ? -7.805 -3.669 5.996 1.00 97.06 90 LEU A N 1
ATOM 684 C CA . LEU A 1 90 ? -6.475 -3.089 5.835 1.00 97.06 90 LEU A CA 1
ATOM 685 C C . LEU A 1 90 ? -6.096 -3.031 4.353 1.00 97.06 90 LEU A C 1
ATOM 687 O O . LEU A 1 90 ? -6.029 -4.060 3.677 1.00 97.06 90 LEU A O 1
ATOM 691 N N . LEU A 1 91 ? -5.835 -1.821 3.863 1.00 97.56 91 LEU A N 1
ATOM 692 C CA . LEU A 1 91 ? -5.451 -1.541 2.481 1.00 97.56 91 LEU A CA 1
ATOM 693 C C . LEU A 1 91 ? -4.106 -0.810 2.463 1.00 97.56 91 LEU A C 1
ATOM 695 O O . LEU A 1 91 ? -3.908 0.126 3.235 1.00 97.56 91 LEU A O 1
ATOM 699 N N . LEU A 1 92 ? -3.222 -1.194 1.548 1.00 97.19 92 LEU A N 1
ATOM 700 C CA . LEU A 1 92 ? -1.991 -0.479 1.238 1.00 97.19 92 LEU A CA 1
ATOM 701 C C . LEU A 1 92 ? -2.223 0.406 0.015 1.00 97.19 92 LEU A C 1
ATOM 703 O O . LEU A 1 92 ? -2.529 -0.091 -1.066 1.00 97.19 92 LEU A O 1
ATOM 707 N N . GLY A 1 93 ? -2.087 1.719 0.188 1.00 96.44 93 GLY A N 1
ATOM 708 C CA . GLY A 1 93 ? -2.079 2.657 -0.932 1.00 96.44 93 GLY A CA 1
ATOM 709 C C . GLY A 1 93 ? -0.700 2.689 -1.576 1.00 96.44 93 GLY A C 1
ATOM 710 O O . GLY A 1 93 ? 0.277 3.000 -0.896 1.00 96.44 93 GLY A O 1
ATOM 711 N N . LEU A 1 94 ? -0.626 2.390 -2.870 1.00 95.44 94 LEU A N 1
ATOM 712 C CA . LEU A 1 94 ? 0.610 2.410 -3.645 1.00 95.44 94 LEU A CA 1
ATOM 713 C C . LEU A 1 94 ? 0.502 3.367 -4.824 1.00 95.44 94 LEU A C 1
ATOM 715 O O . LEU A 1 94 ? -0.560 3.554 -5.415 1.00 95.44 94 LEU A O 1
ATOM 719 N N . THR A 1 95 ? 1.635 3.963 -5.174 1.00 95.31 95 THR A N 1
ATOM 720 C CA . THR A 1 95 ? 1.834 4.674 -6.433 1.00 95.31 95 THR A CA 1
ATOM 721 C C . THR A 1 95 ? 3.259 4.417 -6.900 1.00 95.31 95 THR A C 1
ATOM 723 O O . THR A 1 95 ? 4.185 4.470 -6.089 1.00 95.31 95 THR A O 1
ATOM 726 N N . TRP A 1 96 ? 3.441 4.111 -8.179 1.00 93.44 96 TRP A N 1
ATOM 727 C CA . TRP A 1 96 ? 4.733 3.763 -8.771 1.00 93.44 96 TRP A CA 1
ATOM 728 C C . TRP A 1 96 ? 4.931 4.448 -10.127 1.00 93.44 96 TRP A C 1
ATOM 730 O O . TRP A 1 96 ? 4.031 5.084 -10.652 1.00 93.44 96 TRP A O 1
ATOM 740 N N . TRP A 1 97 ? 6.130 4.342 -10.700 1.00 91.75 97 TRP A N 1
ATOM 741 C CA . TRP A 1 97 ? 6.441 4.834 -12.049 1.00 91.75 97 TRP A CA 1
ATOM 742 C C . TRP A 1 97 ? 7.355 3.836 -12.757 1.00 91.75 97 TRP A C 1
ATOM 744 O O . TRP A 1 97 ? 8.535 4.101 -12.972 1.00 91.75 97 TRP A O 1
ATOM 754 N N . ALA A 1 98 ? 6.815 2.664 -13.079 1.00 91.19 98 ALA A N 1
ATOM 755 C CA . ALA A 1 98 ? 7.543 1.556 -13.687 1.00 91.19 98 ALA A CA 1
ATOM 756 C C . ALA A 1 98 ? 6.819 1.059 -14.945 1.00 91.19 98 ALA A C 1
ATOM 758 O O . ALA A 1 98 ? 5.599 1.158 -15.031 1.00 91.19 98 ALA A O 1
ATOM 759 N N . GLU A 1 99 ? 7.578 0.538 -15.912 1.00 92.25 99 GLU A N 1
ATOM 760 C CA . GLU A 1 99 ? 7.033 -0.094 -17.128 1.00 92.25 99 GLU A CA 1
ATOM 761 C C . GLU A 1 99 ? 6.294 -1.403 -16.807 1.00 92.25 99 GLU A C 1
ATOM 763 O O . GLU A 1 99 ? 5.313 -1.721 -17.466 1.00 92.25 99 GLU A O 1
ATOM 768 N N . ASP A 1 100 ? 6.735 -2.120 -15.771 1.00 92.44 100 ASP A N 1
ATOM 769 C CA . ASP A 1 100 ? 6.044 -3.269 -15.182 1.00 92.44 100 ASP A CA 1
ATOM 770 C C . ASP A 1 100 ? 6.218 -3.211 -13.661 1.00 92.44 100 ASP A C 1
ATOM 772 O O . ASP A 1 100 ? 7.338 -3.116 -13.152 1.00 92.44 100 ASP A O 1
ATOM 776 N N . ALA A 1 101 ? 5.108 -3.246 -12.935 1.00 93.94 101 ALA A N 1
ATOM 777 C CA . ALA A 1 101 ? 5.059 -3.375 -11.492 1.00 93.94 101 ALA A CA 1
ATOM 778 C C . ALA A 1 101 ? 4.249 -4.616 -11.140 1.00 93.94 101 ALA A C 1
ATOM 780 O O . ALA A 1 101 ? 3.131 -4.802 -11.617 1.00 93.94 101 ALA A O 1
ATOM 781 N N . GLN A 1 102 ? 4.802 -5.450 -10.265 1.00 94.88 102 GLN A N 1
ATOM 782 C CA . GLN A 1 102 ? 4.141 -6.644 -9.757 1.00 94.88 102 GLN A CA 1
ATOM 783 C C . GLN A 1 102 ? 4.037 -6.538 -8.244 1.00 94.88 102 GLN A C 1
ATOM 785 O O . GLN A 1 102 ? 5.033 -6.307 -7.557 1.00 94.88 102 GLN A O 1
ATOM 790 N N . ILE A 1 103 ? 2.823 -6.701 -7.728 1.00 95.06 103 ILE A N 1
ATOM 791 C CA . ILE A 1 103 ? 2.544 -6.579 -6.305 1.00 95.06 103 ILE A CA 1
ATOM 792 C C . ILE A 1 103 ? 2.298 -7.962 -5.725 1.00 95.06 103 ILE A C 1
ATOM 794 O O . ILE A 1 103 ? 1.399 -8.683 -6.164 1.00 95.06 103 ILE A O 1
ATOM 798 N N . PHE A 1 104 ? 3.063 -8.285 -4.686 1.00 94.19 104 PHE A N 1
ATOM 799 C CA . PHE A 1 104 ? 2.925 -9.522 -3.937 1.00 94.19 104 PHE A CA 1
ATOM 800 C C . PHE A 1 104 ? 2.505 -9.236 -2.496 1.00 94.19 104 PHE A C 1
ATOM 802 O O . PHE A 1 104 ? 3.075 -8.363 -1.842 1.00 94.19 104 PHE A O 1
ATOM 809 N N . VAL A 1 105 ? 1.541 -10.000 -1.985 1.00 94.12 105 VAL A N 1
ATOM 810 C CA . VAL A 1 105 ? 1.140 -9.998 -0.571 1.00 94.12 105 VAL A CA 1
ATOM 811 C C . VAL A 1 105 ? 1.327 -11.411 -0.043 1.00 94.12 105 VAL A C 1
ATOM 813 O O . VAL A 1 105 ? 0.788 -12.358 -0.601 1.00 94.12 105 VAL A O 1
ATOM 816 N N . ASN A 1 106 ? 2.130 -11.566 1.012 1.00 91.31 106 ASN A N 1
ATOM 817 C CA . ASN A 1 106 ? 2.453 -12.872 1.605 1.00 91.31 106 ASN A CA 1
ATOM 818 C C . ASN A 1 106 ? 2.966 -13.913 0.586 1.00 91.31 106 ASN A C 1
ATOM 820 O O . ASN A 1 106 ? 2.727 -15.107 0.732 1.00 91.31 106 ASN A O 1
ATOM 824 N N . GLY A 1 107 ? 3.680 -13.453 -0.447 1.00 88.94 107 GLY A N 1
ATOM 825 C CA . GLY A 1 107 ? 4.230 -14.298 -1.513 1.00 88.94 107 GLY A CA 1
ATOM 826 C C . GLY A 1 107 ? 3.282 -14.562 -2.687 1.00 88.94 107 GLY A C 1
ATOM 827 O O . GLY A 1 107 ? 3.723 -15.103 -3.698 1.00 88.94 107 GLY A O 1
ATOM 828 N N . GLU A 1 108 ? 2.018 -14.146 -2.608 1.00 92.81 108 GLU A N 1
ATOM 829 C CA . GLU A 1 108 ? 1.046 -14.302 -3.692 1.00 92.81 108 GLU A CA 1
ATOM 830 C C . GLU A 1 108 ? 0.975 -13.044 -4.554 1.00 92.81 108 GLU A C 1
ATOM 832 O O . GLU A 1 108 ? 0.886 -11.933 -4.033 1.00 92.81 108 GLU A O 1
ATOM 837 N N . LEU A 1 109 ? 0.996 -13.210 -5.879 1.00 93.81 109 LEU A N 1
ATOM 838 C CA . LEU A 1 109 ? 0.795 -12.110 -6.820 1.00 93.81 109 LEU A CA 1
ATOM 839 C C . LEU A 1 109 ? -0.669 -11.658 -6.766 1.00 93.81 109 LEU A C 1
ATOM 841 O O . LEU A 1 109 ? -1.559 -12.393 -7.191 1.00 93.81 109 LEU A O 1
ATOM 845 N N . VAL A 1 110 ? -0.905 -10.437 -6.294 1.00 95.50 110 VAL A N 1
ATOM 846 C CA . VAL A 1 110 ? -2.256 -9.870 -6.135 1.00 95.50 110 VAL A CA 1
ATOM 847 C C . VAL A 1 110 ? -2.568 -8.763 -7.137 1.00 95.50 110 VAL A C 1
ATOM 849 O O . VAL A 1 110 ? -3.730 -8.402 -7.299 1.00 95.50 110 VAL A O 1
ATOM 852 N N . GLY A 1 111 ? -1.554 -8.228 -7.819 1.00 93.06 111 GLY A N 1
ATOM 853 C CA . GLY A 1 111 ? -1.737 -7.134 -8.765 1.00 93.06 111 GLY A CA 1
ATOM 854 C C . GLY A 1 111 ? -0.559 -6.960 -9.712 1.00 93.06 111 GLY A C 1
ATOM 855 O O . GLY A 1 111 ? 0.565 -7.382 -9.424 1.00 93.06 111 GLY A O 1
ATOM 856 N N . ARG A 1 112 ? -0.842 -6.332 -10.853 1.00 95.38 112 ARG A N 1
ATOM 857 C CA . ARG A 1 112 ? 0.141 -5.864 -11.831 1.00 95.38 112 ARG A CA 1
ATOM 858 C C . ARG A 1 112 ? -0.306 -4.526 -12.402 1.00 95.38 112 ARG A C 1
ATOM 860 O O . ARG A 1 112 ? -1.507 -4.285 -12.474 1.00 95.38 112 ARG A O 1
ATOM 867 N N . GLY A 1 113 ? 0.634 -3.711 -12.853 1.00 94.12 113 GLY A N 1
ATOM 868 C CA . GLY A 1 113 ? 0.328 -2.505 -13.616 1.00 94.12 113 GLY A CA 1
ATOM 869 C C . GLY A 1 113 ? 1.576 -1.871 -14.206 1.00 94.12 113 GLY A C 1
ATOM 870 O O . GLY A 1 113 ? 2.694 -2.294 -13.922 1.00 94.12 113 GLY A O 1
ATOM 871 N N . ASP A 1 114 ? 1.377 -0.857 -15.033 1.00 93.31 114 ASP A N 1
ATOM 872 C CA . ASP A 1 114 ? 2.437 -0.158 -15.753 1.00 93.31 114 ASP A CA 1
ATOM 873 C C . ASP A 1 114 ? 2.439 1.345 -15.407 1.00 93.31 114 ASP A C 1
ATOM 875 O O . ASP A 1 114 ? 2.002 1.759 -14.327 1.00 93.31 114 ASP A O 1
ATOM 879 N N . LEU A 1 115 ? 2.959 2.178 -16.312 1.00 90.81 115 LEU A N 1
ATOM 880 C CA . LEU A 1 115 ? 2.993 3.634 -16.161 1.00 90.81 115 LEU A CA 1
ATOM 881 C C . LEU A 1 115 ? 1.603 4.292 -16.194 1.00 90.81 115 LEU A C 1
ATOM 883 O O . LEU A 1 115 ? 1.466 5.420 -15.715 1.00 90.81 115 LEU A O 1
ATOM 887 N N . PHE A 1 116 ? 0.594 3.630 -16.759 1.00 90.06 116 PHE A N 1
ATOM 888 C CA . PHE A 1 116 ? -0.777 4.129 -16.854 1.00 90.06 116 PHE A CA 1
ATOM 889 C C . PHE A 1 116 ? -1.632 3.652 -15.680 1.00 90.06 116 PHE A C 1
ATOM 891 O O . PHE A 1 116 ? -2.415 4.437 -15.145 1.00 90.06 116 PHE A O 1
ATOM 898 N N . ASP A 1 117 ? -1.402 2.427 -15.211 1.00 90.12 117 ASP A N 1
ATOM 899 C CA . ASP A 1 117 ? -2.076 1.838 -14.047 1.00 90.12 117 ASP A CA 1
ATOM 900 C C . ASP A 1 117 ? -1.278 2.050 -12.754 1.00 90.12 117 ASP A C 1
ATOM 902 O O . ASP A 1 117 ? -1.113 1.155 -11.934 1.00 90.12 117 ASP A O 1
ATOM 906 N N . CYS A 1 118 ? -0.740 3.254 -12.572 1.00 89.75 118 CYS A N 1
ATOM 907 C CA . CYS A 1 118 ? 0.369 3.499 -11.658 1.00 89.75 118 CYS A CA 1
ATOM 908 C C . CYS A 1 118 ? -0.009 3.738 -10.187 1.00 89.75 118 CYS A C 1
ATOM 910 O O . CYS A 1 118 ? 0.847 4.143 -9.399 1.00 89.75 118 CYS A O 1
ATOM 912 N N . ALA A 1 119 ? -1.270 3.524 -9.804 1.00 93.94 119 ALA A N 1
ATOM 913 C CA . ALA A 1 119 ? -1.748 3.685 -8.434 1.00 93.94 119 ALA A CA 1
ATOM 914 C C . ALA A 1 119 ? -2.822 2.651 -8.080 1.00 93.94 119 ALA A C 1
ATOM 916 O O . ALA A 1 119 ? -3.770 2.454 -8.836 1.00 93.94 119 ALA A O 1
ATOM 917 N N . ASP A 1 120 ? -2.712 2.049 -6.894 1.00 94.06 120 ASP A N 1
ATOM 918 C CA . ASP A 1 120 ? -3.627 0.993 -6.450 1.00 94.06 120 ASP A CA 1
ATOM 919 C C . ASP A 1 120 ? -3.848 1.001 -4.925 1.00 94.06 120 ASP A C 1
ATOM 921 O O . ASP A 1 120 ? -3.069 1.569 -4.152 1.00 94.06 120 ASP A O 1
ATOM 925 N N . ARG A 1 121 ? -4.944 0.377 -4.483 1.00 95.62 121 ARG A N 1
ATOM 926 C CA . ARG A 1 121 ? -5.265 0.095 -3.080 1.00 95.62 121 ARG A CA 1
ATOM 927 C C . ARG A 1 121 ? -5.310 -1.410 -2.865 1.00 95.62 121 ARG A C 1
ATOM 929 O O . ARG A 1 121 ? -6.355 -2.046 -2.982 1.00 95.62 121 ARG A O 1
ATOM 936 N N . VAL A 1 122 ? -4.170 -1.951 -2.471 1.00 96.56 122 VAL A N 1
ATOM 937 C CA . VAL A 1 122 ? -3.947 -3.387 -2.336 1.00 96.56 122 VAL A CA 1
ATOM 938 C C . VAL A 1 122 ? -4.526 -3.880 -1.015 1.00 96.56 122 VAL A C 1
ATOM 940 O O . VAL A 1 122 ? -4.212 -3.346 0.048 1.00 96.56 122 VAL A O 1
ATOM 943 N N . LEU A 1 123 ? -5.374 -4.906 -1.053 1.00 97.19 123 LEU A N 1
ATOM 944 C CA . LEU A 1 123 ? -5.918 -5.531 0.153 1.00 97.19 123 LEU A CA 1
ATOM 945 C C . LEU A 1 123 ? -4.835 -6.352 0.862 1.00 97.19 123 LEU A C 1
ATOM 947 O O . LEU A 1 123 ? -4.383 -7.358 0.328 1.00 97.19 123 LEU A O 1
ATOM 951 N N . LEU A 1 124 ? -4.459 -5.947 2.078 1.00 96.31 124 LEU A N 1
ATOM 952 C CA . LEU A 1 124 ? -3.537 -6.715 2.925 1.00 96.31 124 LEU A CA 1
ATOM 953 C C . LEU A 1 124 ? -4.287 -7.680 3.848 1.00 96.31 124 LEU A C 1
ATOM 955 O O . LEU A 1 124 ? -3.839 -8.796 4.089 1.00 96.31 124 LEU A O 1
ATOM 959 N N . SER A 1 125 ? -5.433 -7.245 4.377 1.00 96.00 125 SER A N 1
ATOM 960 C CA . SER A 1 125 ? -6.321 -8.082 5.184 1.00 96.00 125 SER A CA 1
ATOM 961 C C . SER A 1 125 ? -7.761 -7.587 5.091 1.00 96.00 125 SER A C 1
ATOM 963 O O . SER A 1 125 ? -8.036 -6.389 5.182 1.00 96.00 125 SER A O 1
ATOM 965 N N . SER A 1 126 ? -8.711 -8.510 4.938 1.00 96.62 126 SER A N 1
ATOM 966 C CA . SER A 1 126 ? -10.144 -8.198 4.983 1.00 96.62 126 SER A CA 1
ATOM 967 C C . SER A 1 126 ? -10.655 -7.902 6.395 1.00 96.62 126 SER A C 1
ATOM 969 O O . SER A 1 126 ? -11.722 -7.307 6.523 1.00 96.62 126 SER A O 1
ATOM 971 N N . SER A 1 127 ? -9.911 -8.318 7.422 1.00 97.56 127 SER A N 1
ATOM 972 C CA . SER A 1 127 ? -10.225 -8.145 8.840 1.00 97.56 127 SER A CA 1
ATOM 973 C C . SER A 1 127 ? -8.915 -8.103 9.625 1.00 97.56 127 SER A C 1
ATOM 975 O O . SER A 1 127 ? -8.317 -9.142 9.909 1.00 97.56 127 SER A O 1
ATOM 977 N N . ALA A 1 128 ? -8.445 -6.901 9.941 1.00 96.56 128 ALA A N 1
ATOM 978 C CA . ALA A 1 128 ? -7.186 -6.677 10.630 1.00 96.56 128 ALA A CA 1
ATOM 979 C C . ALA A 1 128 ? -7.172 -7.359 12.005 1.00 96.56 128 ALA A C 1
ATOM 981 O O . ALA A 1 128 ? -8.142 -7.288 12.762 1.00 96.56 128 ALA A O 1
ATOM 982 N N . ASN A 1 129 ? -6.050 -8.000 12.318 1.00 96.88 129 ASN A N 1
ATOM 983 C CA . ASN A 1 129 ? -5.771 -8.598 13.613 1.00 96.88 129 ASN A CA 1
ATOM 984 C C . ASN A 1 129 ? -4.439 -8.021 14.104 1.00 96.88 129 ASN A C 1
ATOM 986 O O . ASN A 1 129 ? -3.450 -8.224 13.404 1.00 96.88 129 ASN A O 1
ATOM 990 N N . PRO A 1 130 ? -4.408 -7.275 15.221 1.00 96.06 130 PRO A N 1
ATOM 991 C CA . PRO A 1 130 ? -3.168 -6.725 15.757 1.00 96.06 130 PRO A CA 1
ATOM 992 C C . PRO A 1 130 ? -2.104 -7.796 16.031 1.00 96.06 130 PRO A C 1
ATOM 994 O O . PRO A 1 130 ? -2.440 -8.921 16.417 1.00 96.06 130 PRO A O 1
ATOM 997 N N . GLY A 1 131 ? -0.834 -7.420 15.858 1.00 92.12 131 GLY A N 1
ATOM 998 C CA . GLY A 1 131 ? 0.328 -8.315 15.964 1.00 92.12 131 GLY A CA 1
ATOM 999 C C . GLY A 1 131 ? 1.081 -8.525 14.659 1.00 92.12 131 GLY A C 1
ATOM 1000 O O . GLY A 1 131 ? 0.519 -8.250 13.575 1.00 92.12 131 GLY A O 1
#

Foldseek 3Di:
DDPDDDPVVVVVVVVVVVVCQQADDDDLWAKFKDQDPDDPPDDPRVPGHTADADPVSHRDDDDDQGDMDIDHDDAAACGRVPRGQFQAWDWDKFFDAAQKDFDDAPRHTDDIDGRVCGIDTHTNDNGDDGD

Nearest PDB structures (foldseek):
  8u01-assembly1_A  TM=6.219E-01  e=4.665E-01  Phocaeicola plebeius
  6d8g-assembly1_B  TM=6.916E-01  e=3.100E+00  Bacteroides uniformis str. 3978 T3 ii

Sequence (131 aa):
MSASVSPA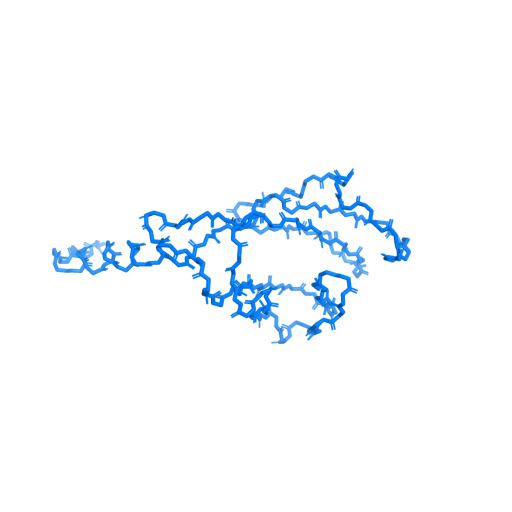SNNISATVEKLRRLSQVEVQSGWRFCDSDSPVSSVNICNWPVAELNGKGHIAWPSGKQVLYLGQQFVIPDNLHGYPVVGLRLLLGLTWWAEDAQIFVNGELVGRGDLFDCADRVLLSSSANPG

Secondary structure (DSSP, 8-state):
------HHHHHHHHHHHHHHHTT-----TT-EEE---S-GGG--GGGSPBPPB-TTS-B---SSS---EEE-PPPPPSEETTEE-TTSPEEEEEE---SSEEEEETTEEEEEE-SSS-EEEEEEESS----

Organism: NCBI:txid259945

Mean predicted aligned error: 7.17 Å

Radius of gyration: 18.12 Å; Cα contacts (8 Å, |Δi|>4): 166; chains: 1; bounding box: 34×57×38 Å

Solvent-accessible surface area (backbone atoms only — not comparable to full-atom values): 8363 Å² total; per-residue (Å²): 136,83,79,82,77,54,75,70,58,56,55,50,56,54,48,51,51,55,57,45,45,47,78,54,78,91,66,72,72,74,32,15,39,47,78,61,94,66,76,79,88,75,74,66,56,88,76,39,57,67,55,64,63,47,101,84,62,42,76,76,77,79,84,81,90,69,72,76,46,75,41,72,87,83,69,41,59,65,47,30,92,84,35,72,39,62,63,36,69,37,63,47,79,48,74,61,85,36,83,73,42,76,41,66,57,98,85,41,81,77,48,72,35,25,67,85,57,26,61,51,73,45,79,76,33,81,51,30,63,58,92